Protein AF-J9EF06-F1 (afdb_monomer)

Structure (mmCIF, N/CA/C/O backbone):
data_AF-J9EF06-F1
#
_entry.id   AF-J9EF06-F1
#
loop_
_atom_site.group_PDB
_atom_site.id
_atom_site.type_symbol
_atom_site.label_atom_id
_atom_site.label_alt_id
_atom_site.label_comp_id
_atom_site.label_asym_id
_atom_site.label_entity_id
_atom_site.label_seq_id
_atom_site.pdbx_PDB_ins_code
_atom_site.Cartn_x
_atom_site.Cartn_y
_atom_site.Cartn_z
_atom_site.occupancy
_atom_site.B_iso_or_equiv
_atom_site.auth_seq_id
_atom_site.auth_comp_id
_atom_site.auth_asym_id
_atom_site.auth_atom_id
_atom_site.pdbx_PDB_model_num
ATOM 1 N N . MET A 1 1 ? -15.721 4.436 0.322 1.00 89.56 1 MET A N 1
ATOM 2 C CA . MET A 1 1 ? -15.096 3.178 0.780 1.00 89.56 1 MET A CA 1
ATOM 3 C C . MET A 1 1 ? -16.108 2.456 1.654 1.00 89.56 1 MET A C 1
ATOM 5 O O . MET A 1 1 ? -16.945 3.133 2.245 1.00 89.56 1 MET A O 1
ATOM 9 N N . PHE A 1 2 ? -16.072 1.128 1.709 1.00 93.50 2 PHE A N 1
ATOM 10 C CA . PHE A 1 2 ? -17.020 0.327 2.485 1.00 93.50 2 PHE A CA 1
ATOM 11 C C . PHE A 1 2 ? -16.270 -0.591 3.450 1.00 93.50 2 PHE A C 1
ATOM 13 O O . PHE A 1 2 ? -15.175 -1.042 3.122 1.00 93.50 2 PHE A O 1
ATOM 20 N N . CYS A 1 3 ? -16.856 -0.843 4.616 1.00 94.12 3 CYS A N 1
ATOM 21 C CA . CYS A 1 3 ? -16.377 -1.801 5.607 1.00 94.12 3 CYS A CA 1
ATOM 22 C C . CYS A 1 3 ? -17.443 -2.877 5.796 1.00 94.12 3 CYS A C 1
ATOM 24 O O . CYS A 1 3 ? -18.624 -2.537 5.879 1.00 94.12 3 CYS A O 1
ATOM 26 N N . PHE A 1 4 ? -17.036 -4.141 5.858 1.00 95.75 4 PHE A N 1
ATOM 27 C CA . PHE A 1 4 ? -17.927 -5.246 6.189 1.00 95.75 4 PHE A CA 1
ATOM 28 C C . PHE A 1 4 ? -17.702 -5.656 7.636 1.00 95.75 4 PHE A C 1
ATOM 30 O O . PHE A 1 4 ? -16.565 -5.931 8.021 1.00 95.75 4 PHE A O 1
ATOM 37 N N . ASP A 1 5 ? -18.780 -5.697 8.406 1.00 95.19 5 ASP A N 1
ATOM 38 C CA . ASP A 1 5 ? -18.793 -6.298 9.730 1.00 95.19 5 ASP A CA 1
ATOM 39 C C . ASP A 1 5 ? -19.186 -7.780 9.592 1.00 95.19 5 ASP A C 1
ATOM 41 O O . ASP A 1 5 ? -20.306 -8.057 9.154 1.00 95.19 5 ASP A O 1
ATOM 45 N N . PRO A 1 6 ? -18.291 -8.738 9.898 1.00 95.75 6 PRO A N 1
ATOM 46 C CA . PRO A 1 6 ? -18.597 -10.158 9.773 1.00 95.75 6 PRO A CA 1
ATOM 47 C C . PRO A 1 6 ? -19.465 -10.706 10.912 1.00 95.75 6 PRO A C 1
ATOM 49 O O . PRO A 1 6 ? -20.017 -11.788 10.744 1.00 95.75 6 PRO A O 1
ATOM 52 N N . GLU A 1 7 ? -19.566 -10.019 12.053 1.00 97.25 7 GLU A N 1
ATOM 53 C CA . GLU A 1 7 ? -20.424 -10.450 13.165 1.00 97.25 7 GLU A CA 1
ATOM 54 C C . GLU A 1 7 ? -21.882 -10.072 12.890 1.00 97.25 7 GLU A C 1
ATOM 56 O O . GLU A 1 7 ? -22.789 -10.875 13.100 1.00 97.25 7 GLU A O 1
ATOM 61 N N . GLU A 1 8 ? -22.091 -8.869 12.358 1.00 96.69 8 GLU A N 1
ATOM 62 C CA . GLU A 1 8 ? -23.419 -8.326 12.047 1.00 96.69 8 GLU A CA 1
ATOM 63 C C . GLU A 1 8 ? -23.855 -8.581 10.591 1.00 96.69 8 GLU A C 1
ATOM 65 O O . GLU A 1 8 ? -24.995 -8.310 10.220 1.00 96.69 8 GLU A O 1
ATOM 70 N N . GLU A 1 9 ? -22.950 -9.078 9.745 1.00 97.31 9 GLU A N 1
ATOM 71 C CA . GLU A 1 9 ? -23.149 -9.316 8.308 1.00 97.31 9 GLU A CA 1
ATOM 72 C C . GLU A 1 9 ? -23.625 -8.076 7.520 1.00 97.31 9 GLU A C 1
ATOM 74 O O . GLU A 1 9 ? -24.321 -8.177 6.503 1.00 97.31 9 GLU A O 1
ATOM 79 N N . ILE A 1 10 ? -23.220 -6.877 7.949 1.00 97.56 10 ILE A N 1
ATOM 80 C CA . ILE A 1 10 ? -23.619 -5.608 7.326 1.00 97.56 10 ILE A CA 1
ATOM 81 C C . ILE A 1 10 ? -22.444 -4.867 6.695 1.00 97.56 10 ILE A C 1
ATOM 83 O O . ILE A 1 10 ? -21.331 -4.806 7.216 1.00 97.56 10 ILE A O 1
ATOM 87 N N . TRP A 1 11 ? -22.727 -4.219 5.567 1.00 97.50 11 TRP A N 1
ATOM 88 C CA . TRP A 1 11 ? -21.824 -3.252 4.957 1.00 97.50 11 TRP A CA 1
ATOM 89 C C . TRP A 1 11 ? -22.136 -1.845 5.454 1.00 97.50 11 TRP A C 1
ATOM 91 O O . TRP A 1 11 ? -23.279 -1.391 5.406 1.00 97.50 11 TRP A O 1
ATOM 101 N N . SER A 1 12 ? -21.099 -1.120 5.856 1.00 95.88 12 SER A N 1
ATOM 102 C CA . SER A 1 12 ? -21.179 0.288 6.233 1.00 95.88 12 SER A CA 1
ATOM 103 C C . SER A 1 12 ? -20.321 1.151 5.312 1.00 95.88 12 SER A C 1
ATOM 105 O O . SER A 1 12 ? -19.316 0.709 4.747 1.00 95.88 12 SER A O 1
ATOM 107 N N . VAL A 1 13 ? -20.727 2.407 5.130 1.00 95.19 13 VAL A N 1
ATOM 108 C CA . VAL A 1 13 ? -19.916 3.403 4.422 1.00 95.19 13 VAL A CA 1
ATOM 109 C C . VAL A 1 13 ? -18.917 3.988 5.409 1.00 95.19 13 VAL A C 1
ATOM 111 O O . VAL A 1 13 ? -19.317 4.563 6.419 1.00 95.19 13 VAL A O 1
ATOM 114 N N . ILE A 1 14 ? -17.627 3.897 5.089 1.00 93.56 14 ILE A N 1
ATOM 115 C CA . ILE A 1 14 ? -16.568 4.535 5.878 1.00 93.56 14 ILE A CA 1
ATOM 116 C C . ILE A 1 14 ? -16.216 5.909 5.295 1.00 93.56 14 ILE A C 1
ATOM 118 O O . ILE A 1 14 ? -16.116 6.042 4.063 1.00 93.56 14 ILE A O 1
ATOM 122 N N . PRO A 1 15 ? -16.014 6.934 6.150 1.00 92.25 15 PRO A N 1
ATOM 123 C CA . PRO A 1 15 ? -15.655 8.274 5.708 1.00 92.25 15 PRO A CA 1
ATOM 124 C C . PRO A 1 15 ? -14.432 8.265 4.792 1.00 92.25 15 PRO A C 1
ATOM 126 O O . PRO A 1 15 ? -13.404 7.665 5.083 1.00 92.25 15 PRO A O 1
ATOM 129 N N . CYS A 1 16 ? -14.540 8.958 3.664 1.00 90.88 16 CYS A N 1
ATOM 130 C CA . CYS A 1 16 ? -13.417 9.199 2.766 1.00 90.88 16 CYS A CA 1
ATOM 131 C C . CYS A 1 16 ? -13.116 10.691 2.810 1.00 90.88 16 CYS A C 1
ATOM 133 O O . CYS A 1 16 ? -13.755 11.473 2.114 1.00 90.88 16 CYS A O 1
ATOM 135 N N . VAL A 1 17 ? -12.187 11.086 3.676 1.00 96.25 17 VAL A N 1
ATOM 136 C CA . VAL A 1 17 ? -11.768 12.483 3.860 1.00 96.25 17 VAL A CA 1
ATOM 137 C C . VAL A 1 17 ? -10.247 12.581 3.838 1.00 96.25 17 VAL A C 1
ATOM 139 O O . VAL A 1 17 ? -9.569 11.596 4.123 1.00 96.25 17 VAL A O 1
ATOM 142 N N . GLY A 1 18 ? -9.708 13.766 3.545 1.00 96.62 18 GLY A N 1
ATOM 143 C CA . GLY A 1 18 ? -8.262 13.998 3.459 1.00 96.62 18 GLY A CA 1
ATOM 144 C C . GLY A 1 18 ? -7.733 13.927 2.032 1.00 96.62 18 GLY A C 1
ATOM 145 O O . GLY A 1 18 ? -8.391 14.405 1.110 1.00 96.62 18 GLY A O 1
ATOM 146 N N . GLU A 1 19 ? -6.541 13.363 1.869 1.00 95.94 19 GLU A N 1
ATOM 147 C CA . GLU A 1 19 ? -5.848 13.222 0.582 1.00 95.94 19 GLU A CA 1
ATOM 148 C C . GLU A 1 19 ? -6.358 11.961 -0.120 1.00 95.94 19 GLU A C 1
ATOM 150 O O . GLU A 1 19 ? -5.731 10.906 -0.112 1.00 95.94 19 GLU A O 1
ATOM 155 N N . ILE A 1 20 ? -7.585 12.042 -0.635 1.00 93.19 20 ILE A N 1
ATOM 156 C CA . ILE A 1 20 ? -8.304 10.879 -1.157 1.00 93.19 20 ILE A CA 1
ATOM 157 C C . ILE A 1 20 ? -7.652 10.420 -2.473 1.00 93.19 20 ILE A C 1
ATOM 159 O O . ILE A 1 20 ? -7.563 11.219 -3.410 1.00 93.19 20 ILE A O 1
ATOM 163 N N . PRO A 1 21 ? -7.252 9.141 -2.599 1.00 90.94 21 PRO A N 1
ATOM 164 C CA . PRO A 1 21 ? -6.742 8.620 -3.858 1.00 90.94 21 PRO A CA 1
ATOM 165 C C . PRO A 1 21 ? -7.816 8.664 -4.951 1.00 90.94 21 PRO A C 1
ATOM 167 O O . PRO A 1 21 ? -8.972 8.315 -4.713 1.00 90.94 21 PRO A O 1
ATOM 170 N N . TYR A 1 22 ? -7.416 8.981 -6.185 1.00 88.62 22 TYR A N 1
ATOM 171 C CA . TYR A 1 22 ? -8.273 8.747 -7.351 1.00 88.62 22 TYR A CA 1
ATOM 172 C C . TYR A 1 22 ? -8.702 7.276 -7.445 1.00 88.62 22 TYR A C 1
ATOM 174 O O . TYR A 1 22 ? -7.941 6.371 -7.063 1.00 88.62 22 TYR A O 1
ATOM 182 N N . GLY A 1 23 ? -9.902 7.062 -8.001 1.00 87.44 23 GLY A N 1
ATOM 183 C CA . GLY A 1 23 ? -10.449 5.741 -8.301 1.00 87.44 23 GLY A CA 1
ATOM 184 C C . GLY A 1 23 ? -9.445 4.902 -9.087 1.00 87.44 23 GLY A C 1
ATOM 185 O O . GLY A 1 23 ? -8.826 5.387 -10.034 1.00 87.44 23 GLY A O 1
ATOM 186 N N . ARG A 1 24 ? -9.221 3.664 -8.635 1.00 90.12 24 ARG A N 1
ATOM 187 C CA . ARG A 1 24 ? -8.210 2.765 -9.198 1.00 90.12 24 ARG A CA 1
ATOM 188 C C . ARG A 1 24 ? -8.601 1.301 -9.059 1.00 90.12 24 ARG A C 1
ATOM 190 O O . ARG A 1 24 ? -9.196 0.897 -8.063 1.00 90.12 24 ARG A O 1
ATOM 197 N N . THR A 1 25 ? -8.186 0.481 -10.016 1.00 90.88 25 THR A N 1
ATOM 198 C CA . THR A 1 25 ? -8.368 -0.981 -9.997 1.00 90.88 25 THR A CA 1
ATOM 199 C C . THR A 1 25 ? -7.019 -1.697 -10.000 1.00 90.88 25 THR A C 1
ATOM 201 O O . THR A 1 25 ? -6.003 -1.086 -10.327 1.00 90.88 25 THR A O 1
ATOM 204 N N . ARG A 1 26 ? -6.992 -2.989 -9.635 1.00 92.50 26 ARG A N 1
ATOM 205 C CA . ARG A 1 26 ? -5.792 -3.857 -9.728 1.00 92.50 26 ARG A CA 1
ATOM 206 C C . ARG A 1 26 ? -4.577 -3.351 -8.930 1.00 92.50 26 ARG A C 1
ATOM 208 O O . ARG A 1 26 ? -3.433 -3.636 -9.290 1.00 92.50 26 ARG A O 1
ATOM 215 N N . HIS A 1 27 ? -4.846 -2.561 -7.895 1.00 93.81 27 HIS A N 1
ATOM 216 C CA . HIS A 1 27 ? -3.879 -2.135 -6.891 1.00 93.81 27 HIS A CA 1
ATOM 217 C C . HIS A 1 27 ? -3.698 -3.243 -5.849 1.00 93.81 27 HIS A C 1
ATOM 219 O O . HIS A 1 27 ? -4.495 -4.182 -5.798 1.00 93.81 27 HIS A O 1
ATOM 225 N N . THR A 1 28 ? -2.690 -3.102 -4.994 1.00 95.44 28 THR A N 1
ATOM 226 C CA . THR A 1 28 ? -2.615 -3.876 -3.751 1.00 95.44 28 THR A CA 1
ATOM 227 C C . THR A 1 28 ? -2.904 -2.981 -2.560 1.00 95.44 28 THR A C 1
ATOM 229 O O . THR A 1 28 ? -2.683 -1.767 -2.607 1.00 95.44 28 THR A O 1
ATOM 232 N N . ALA A 1 29 ? -3.428 -3.596 -1.504 1.00 96.19 29 ALA A N 1
ATOM 233 C CA . ALA A 1 29 ? -3.621 -2.975 -0.210 1.00 96.19 29 ALA A CA 1
ATOM 234 C C . ALA A 1 29 ? -3.008 -3.884 0.859 1.00 96.19 29 ALA A C 1
ATOM 236 O O . ALA A 1 29 ? -3.239 -5.093 0.846 1.00 96.19 29 ALA A O 1
ATOM 237 N N . VAL A 1 30 ? -2.226 -3.310 1.766 1.00 97.31 30 VAL A N 1
ATOM 238 C CA . VAL A 1 30 ? -1.658 -4.010 2.924 1.00 97.31 30 VAL A CA 1
ATOM 239 C C . VAL A 1 30 ? -1.981 -3.244 4.198 1.00 97.31 30 VAL A C 1
ATOM 241 O O . VAL A 1 30 ? -2.223 -2.040 4.152 1.00 97.31 30 VAL A O 1
ATOM 244 N N . VAL A 1 31 ? -1.980 -3.925 5.340 1.00 97.31 31 VAL A N 1
ATOM 245 C CA . VAL A 1 31 ? -2.160 -3.282 6.646 1.00 97.31 31 VAL A CA 1
ATOM 246 C C . VAL A 1 31 ? -0.827 -3.260 7.381 1.00 97.31 31 VAL A C 1
ATOM 248 O O . VAL A 1 31 ? -0.144 -4.280 7.466 1.00 97.31 31 VAL A O 1
ATOM 251 N N . PHE A 1 32 ? -0.467 -2.095 7.913 1.00 96.38 32 PHE A N 1
ATOM 252 C CA . PHE A 1 32 ? 0.666 -1.918 8.814 1.00 96.38 32 PHE A CA 1
ATOM 253 C C . PHE A 1 32 ? 0.281 -0.928 9.909 1.00 96.38 32 PHE A C 1
ATOM 255 O O . PHE A 1 32 ? -0.169 0.184 9.622 1.00 96.38 32 PHE A O 1
ATOM 262 N N . ASN A 1 33 ? 0.447 -1.337 11.169 1.00 95.06 33 ASN A N 1
ATOM 263 C CA . ASN A 1 33 ? -0.085 -0.623 12.329 1.00 95.06 33 ASN A CA 1
ATOM 264 C C . ASN A 1 33 ? -1.583 -0.307 12.141 1.00 95.06 33 ASN A C 1
ATOM 266 O O . ASN A 1 33 ? -2.365 -1.177 11.770 1.00 95.06 33 ASN A O 1
ATOM 270 N N . ASP A 1 34 ? -1.978 0.942 12.375 1.00 95.88 34 ASP A N 1
ATOM 271 C CA . ASP A 1 34 ? -3.352 1.431 12.247 1.00 95.88 34 ASP A CA 1
ATOM 272 C C . ASP A 1 34 ? -3.638 2.044 10.860 1.00 95.88 34 ASP A C 1
ATOM 274 O O . ASP A 1 34 ? -4.393 3.011 10.720 1.00 95.88 34 ASP A O 1
ATOM 278 N N . MET A 1 35 ? -2.967 1.550 9.816 1.00 96.56 35 MET A N 1
ATOM 279 C CA . MET A 1 35 ? -3.095 2.092 8.466 1.00 96.56 35 MET A CA 1
ATOM 280 C C . MET A 1 35 ? -3.267 1.005 7.408 1.00 96.56 35 MET A C 1
ATOM 282 O O . MET A 1 35 ? -2.530 0.020 7.379 1.00 96.56 35 MET A O 1
ATOM 286 N N . MET A 1 36 ? -4.205 1.230 6.487 1.00 97.00 36 MET A N 1
ATOM 287 C CA . MET A 1 36 ? -4.270 0.525 5.209 1.00 97.00 36 MET A CA 1
ATOM 288 C C . MET A 1 36 ? -3.472 1.300 4.168 1.00 97.00 36 MET A C 1
ATOM 290 O O . MET A 1 36 ? -3.803 2.440 3.858 1.00 97.00 36 MET A O 1
ATOM 294 N N . ILE A 1 37 ? -2.456 0.670 3.599 1.00 96.62 37 ILE A N 1
ATOM 295 C CA . ILE A 1 37 ? -1.537 1.254 2.626 1.00 96.62 37 ILE A CA 1
ATOM 296 C C . ILE A 1 37 ? -1.887 0.713 1.244 1.00 96.62 37 ILE A C 1
ATOM 298 O O . ILE A 1 37 ? -1.948 -0.499 1.052 1.00 96.62 37 ILE A O 1
ATOM 302 N N . VAL A 1 38 ? -2.107 1.607 0.283 1.00 95.81 38 VAL A N 1
ATOM 303 C CA . VAL A 1 38 ? -2.522 1.304 -1.089 1.00 95.81 38 VAL A CA 1
ATOM 304 C C . VAL A 1 38 ? -1.447 1.752 -2.071 1.00 95.81 38 VAL A C 1
ATOM 306 O O . VAL A 1 38 ? -1.088 2.932 -2.107 1.00 95.81 38 VAL A O 1
ATOM 309 N N . TYR A 1 39 ? -0.988 0.829 -2.919 1.00 93.94 39 TYR A N 1
ATOM 310 C CA . TYR A 1 39 ? 0.025 1.095 -3.942 1.00 93.94 39 TYR A CA 1
ATOM 311 C C . TYR A 1 39 ? -0.387 0.586 -5.329 1.00 93.94 39 TYR A C 1
ATOM 313 O O . TYR A 1 39 ? -1.016 -0.465 -5.486 1.00 93.94 39 TYR A O 1
ATOM 321 N N . GLY A 1 40 ? -0.004 1.357 -6.350 1.00 92.00 40 GLY A N 1
ATOM 322 C CA . GLY A 1 40 ? -0.166 1.016 -7.754 1.00 92.00 40 GLY A CA 1
ATOM 323 C C . GLY A 1 40 ? -1.623 0.945 -8.207 1.00 92.00 40 GLY A C 1
ATOM 324 O O . GLY A 1 40 ? -2.497 1.685 -7.746 1.00 92.00 40 GLY A O 1
ATOM 325 N N . GLY A 1 41 ? -1.862 0.034 -9.144 1.00 91.12 41 GLY A N 1
ATOM 326 C CA . GLY A 1 41 ? -3.116 -0.123 -9.861 1.00 91.12 41 GLY A CA 1
ATOM 327 C C . GLY A 1 41 ? -3.197 0.754 -11.104 1.00 91.12 41 GLY A C 1
ATOM 328 O O . GLY A 1 41 ? -2.203 1.289 -11.591 1.00 91.12 41 GLY A O 1
ATOM 329 N N . ARG A 1 42 ? -4.409 0.880 -11.633 1.00 87.31 42 ARG A N 1
ATOM 330 C CA . ARG A 1 42 ? -4.718 1.677 -12.817 1.00 87.31 42 ARG A CA 1
ATOM 331 C C . ARG A 1 42 ? -5.874 2.606 -12.506 1.00 87.31 42 ARG A C 1
ATOM 333 O O . ARG A 1 42 ? -6.925 2.130 -12.073 1.00 87.31 42 ARG A O 1
ATOM 340 N N . GLY A 1 43 ? -5.645 3.904 -12.686 1.00 83.12 43 GLY A N 1
ATOM 341 C CA . GLY A 1 43 ? -6.679 4.918 -12.509 1.00 83.12 43 GLY A CA 1
ATOM 342 C C . GLY A 1 43 ? -7.664 4.959 -13.677 1.00 83.12 43 GLY A C 1
ATOM 343 O O . GLY A 1 43 ? -7.457 4.303 -14.700 1.00 83.12 43 GLY A O 1
ATOM 344 N N . ASP A 1 44 ? -8.708 5.776 -13.541 1.00 76.75 44 ASP A N 1
ATOM 345 C CA . ASP A 1 44 ? -9.744 5.954 -14.574 1.00 76.75 44 ASP A CA 1
ATOM 346 C C . ASP A 1 44 ? -9.169 6.430 -15.918 1.00 76.75 44 ASP A C 1
ATOM 348 O O . ASP A 1 44 ? -9.640 6.045 -16.989 1.00 76.75 44 ASP A O 1
ATOM 352 N N . ASN A 1 45 ? -8.090 7.219 -15.879 1.00 72.31 45 ASN A N 1
ATOM 353 C CA . ASN A 1 45 ? -7.300 7.493 -17.069 1.00 72.31 45 ASN A CA 1
ATOM 354 C C . ASN A 1 45 ? -6.377 6.301 -17.349 1.00 72.31 45 ASN A C 1
ATOM 356 O O . ASN A 1 45 ? -5.298 6.178 -16.767 1.00 72.31 45 ASN A O 1
ATOM 360 N N . LEU A 1 46 ? -6.816 5.435 -18.265 1.00 62.12 46 LEU A N 1
ATOM 361 C CA . LEU A 1 46 ? -6.190 4.162 -18.624 1.00 62.12 46 LEU A CA 1
ATOM 362 C C . LEU A 1 46 ? -4.689 4.255 -18.970 1.00 62.12 46 LEU A C 1
ATOM 364 O O . LEU A 1 46 ? -4.024 3.223 -18.985 1.00 62.12 46 LEU A O 1
ATOM 368 N N . ALA A 1 47 ? -4.129 5.427 -19.256 1.00 63.59 47 ALA A N 1
ATOM 369 C CA . ALA A 1 47 ? -2.701 5.573 -19.536 1.00 63.59 47 ALA A CA 1
ATOM 370 C C . ALA A 1 47 ? -1.815 5.707 -18.279 1.00 63.59 47 ALA A C 1
ATOM 372 O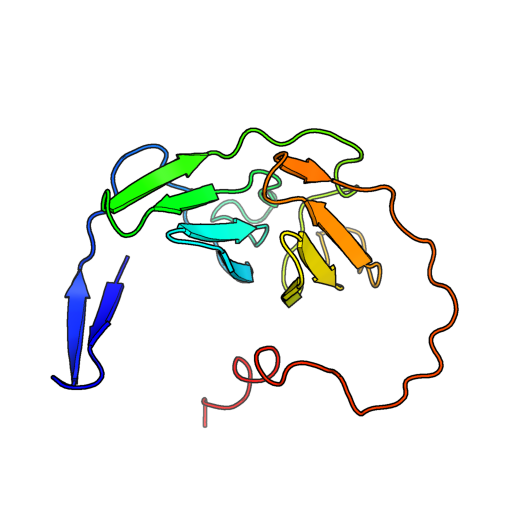 O . ALA A 1 47 ? -0.610 5.489 -18.385 1.00 63.59 47 ALA A O 1
ATOM 373 N N . ASN A 1 48 ? -2.386 6.020 -17.109 1.00 70.31 48 ASN A N 1
ATOM 374 C CA . ASN A 1 48 ? -1.620 6.414 -15.926 1.00 70.31 48 ASN A CA 1
ATOM 375 C C . ASN A 1 48 ? -1.632 5.336 -14.834 1.00 70.31 48 ASN A C 1
ATOM 377 O O . ASN A 1 48 ? -2.687 4.942 -14.326 1.00 70.31 48 ASN A O 1
ATOM 381 N N . PHE A 1 49 ? -0.435 4.907 -14.433 1.00 70.94 49 PHE A N 1
ATOM 382 C CA . PHE A 1 49 ? -0.226 4.072 -13.253 1.00 70.94 49 PHE A CA 1
ATOM 383 C C . PHE A 1 49 ? 0.124 4.977 -12.069 1.00 70.94 49 PHE A C 1
ATOM 385 O O . PHE A 1 49 ? 1.098 5.723 -12.167 1.00 70.94 49 PHE A O 1
ATOM 392 N N . PRO A 1 50 ? -0.637 4.956 -10.961 1.00 76.06 50 PRO A N 1
ATOM 393 C CA . PRO A 1 50 ? -0.312 5.765 -9.798 1.00 76.06 50 PRO A CA 1
ATOM 394 C C . PRO A 1 50 ? 0.963 5.232 -9.137 1.00 76.06 50 PRO A C 1
ATOM 396 O O . PRO A 1 50 ? 0.999 4.091 -8.681 1.00 76.06 50 PRO A O 1
ATOM 399 N N . GLU A 1 51 ? 1.998 6.063 -9.070 1.00 81.56 51 GLU A N 1
ATOM 400 C CA . GLU A 1 51 ? 3.243 5.769 -8.340 1.00 81.56 51 GLU A CA 1
ATOM 401 C C . GLU A 1 51 ? 3.149 6.171 -6.865 1.00 81.56 51 GLU A C 1
ATOM 403 O O . GLU A 1 51 ? 3.813 5.598 -6.005 1.00 81.56 51 GLU A O 1
ATOM 408 N N . THR A 1 52 ? 2.259 7.117 -6.576 1.00 88.12 52 THR A N 1
ATOM 409 C CA . THR A 1 52 ? 1.916 7.611 -5.242 1.00 88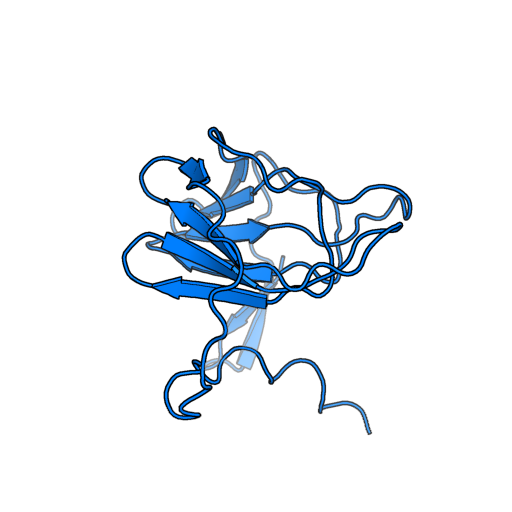.12 52 THR A CA 1
ATOM 410 C C . THR A 1 52 ? 1.302 6.517 -4.374 1.00 88.12 52 THR A C 1
ATOM 412 O O . THR A 1 52 ? 0.381 5.807 -4.809 1.00 88.12 52 THR A O 1
ATOM 415 N N . ILE A 1 53 ? 1.756 6.456 -3.126 1.00 93.31 53 ILE A N 1
ATOM 416 C CA . ILE A 1 53 ? 1.250 5.554 -2.094 1.00 93.31 53 ILE A CA 1
ATOM 417 C C . ILE A 1 53 ? 0.311 6.335 -1.187 1.00 93.31 53 ILE A C 1
ATOM 419 O O . ILE A 1 53 ? 0.638 7.429 -0.734 1.00 93.31 53 ILE A O 1
ATOM 423 N N . PHE A 1 54 ? -0.854 5.759 -0.913 1.00 95.25 54 PHE A N 1
ATOM 424 C CA . PHE A 1 54 ? -1.844 6.355 -0.024 1.00 95.25 54 PHE A CA 1
ATOM 425 C C . PHE A 1 54 ? -2.037 5.486 1.208 1.00 95.25 54 PHE A C 1
ATOM 427 O O . PHE A 1 54 ? -2.070 4.263 1.098 1.00 95.25 54 PHE A O 1
ATOM 434 N N . ALA A 1 55 ? -2.217 6.114 2.364 1.00 97.12 55 ALA A N 1
ATOM 435 C CA . ALA A 1 55 ? -2.508 5.445 3.619 1.00 97.12 55 ALA A CA 1
ATOM 436 C C . ALA A 1 55 ? -3.850 5.925 4.180 1.00 97.12 55 ALA A C 1
ATOM 438 O O . ALA A 1 55 ? -4.062 7.121 4.376 1.00 97.12 55 ALA A O 1
ATOM 439 N N . TYR A 1 56 ? -4.759 4.999 4.467 1.00 97.62 56 TYR A N 1
ATOM 440 C CA . TYR A 1 56 ? -5.959 5.276 5.246 1.00 97.62 56 TYR A CA 1
ATOM 441 C C . TYR A 1 56 ? -5.700 4.925 6.703 1.00 97.62 56 TYR A C 1
ATOM 443 O O . TYR A 1 56 ? -5.480 3.759 7.019 1.00 97.62 56 TYR A O 1
ATOM 451 N N . ASN A 1 57 ? -5.737 5.915 7.590 1.00 96.88 57 ASN A N 1
ATOM 452 C CA . ASN A 1 57 ? -5.645 5.675 9.024 1.00 96.88 57 ASN A CA 1
ATOM 453 C C . ASN A 1 57 ? -7.027 5.311 9.581 1.00 96.88 57 ASN A C 1
ATOM 455 O O . ASN A 1 57 ? -7.963 6.107 9.448 1.00 96.88 57 ASN A O 1
ATOM 459 N N . PHE A 1 58 ? -7.153 4.141 10.210 1.00 94.81 58 PHE A N 1
ATOM 460 C CA . PHE A 1 58 ? -8.447 3.649 10.686 1.00 94.81 58 PHE A CA 1
ATOM 461 C C . PHE A 1 58 ? -8.968 4.468 11.871 1.00 94.81 58 PHE A C 1
ATOM 463 O O . PHE A 1 58 ? -10.111 4.929 11.823 1.00 94.81 58 PHE A O 1
ATOM 470 N N . THR A 1 59 ? -8.125 4.759 12.870 1.00 95.38 59 THR A N 1
ATOM 471 C CA . THR A 1 59 ? -8.519 5.530 14.066 1.00 95.38 59 THR A CA 1
ATOM 472 C C . THR A 1 59 ? -9.024 6.928 13.715 1.00 95.38 59 THR A C 1
ATOM 474 O O . THR A 1 59 ? -10.029 7.397 14.245 1.00 95.38 59 THR A O 1
ATOM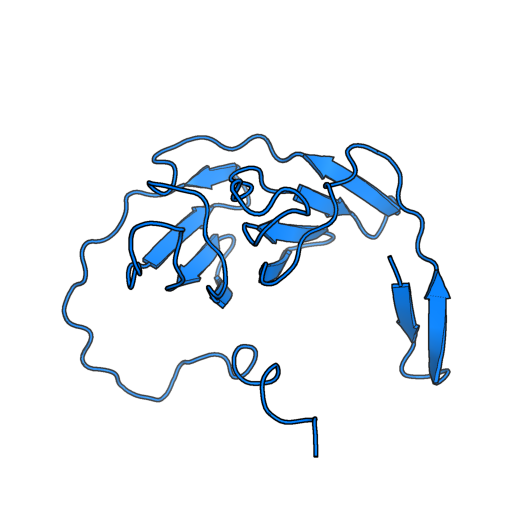 477 N N . LYS A 1 60 ? -8.335 7.618 12.804 1.00 95.88 60 LYS A N 1
ATOM 478 C CA . LYS A 1 60 ? -8.677 8.977 12.360 1.00 95.88 60 LYS A CA 1
ATOM 479 C C . LYS A 1 60 ? -9.702 8.987 11.232 1.00 95.88 60 LYS A C 1
ATOM 481 O O . LYS A 1 60 ? -10.179 10.064 10.881 1.00 95.88 60 LYS A O 1
ATOM 486 N N . SER A 1 61 ? -9.997 7.826 10.645 1.00 95.75 61 SER A N 1
ATOM 487 C CA . SER A 1 61 ? -10.862 7.671 9.476 1.00 95.75 61 SER A CA 1
ATOM 488 C C . SER A 1 61 ? -10.527 8.667 8.358 1.00 95.75 61 SER A C 1
ATOM 490 O O . SER A 1 61 ? -11.382 9.415 7.876 1.00 95.75 61 SER A O 1
ATOM 492 N N . ARG A 1 62 ? -9.240 8.739 7.993 1.00 97.25 62 ARG A N 1
ATOM 493 C CA . ARG A 1 62 ? -8.707 9.765 7.085 1.00 97.25 62 ARG A CA 1
ATOM 494 C C . ARG A 1 62 ? -7.614 9.216 6.175 1.00 97.25 62 ARG A C 1
ATOM 496 O O . ARG A 1 62 ? -6.756 8.457 6.618 1.00 97.25 62 ARG A O 1
ATOM 503 N N . TRP A 1 63 ? -7.638 9.666 4.924 1.00 97.81 63 TRP A N 1
ATOM 504 C CA . TRP A 1 63 ? -6.603 9.416 3.930 1.00 97.81 63 TRP A CA 1
ATOM 505 C C . TRP A 1 63 ? -5.451 10.409 4.024 1.00 97.81 63 TRP A C 1
ATOM 507 O O . TRP A 1 63 ? -5.666 11.611 4.225 1.00 97.81 63 TRP A O 1
ATOM 517 N N . TYR A 1 64 ? -4.260 9.871 3.801 1.00 96.50 64 TYR A N 1
ATOM 518 C CA . TYR A 1 64 ? -3.003 10.582 3.680 1.00 96.50 64 TYR A CA 1
ATOM 519 C C . TYR A 1 64 ? -2.268 10.123 2.421 1.00 96.50 64 TYR A C 1
ATOM 521 O O . TYR A 1 64 ? -2.259 8.928 2.110 1.00 96.50 64 TYR A O 1
ATOM 529 N N . GLU A 1 65 ? -1.623 11.045 1.723 1.00 95.19 65 GLU A N 1
ATOM 530 C CA . GLU A 1 65 ? -0.591 10.719 0.745 1.00 95.19 65 GLU A CA 1
ATOM 531 C C . GLU A 1 65 ? 0.730 10.509 1.494 1.00 95.19 65 GLU A C 1
ATOM 533 O O . GLU A 1 65 ? 1.150 11.339 2.301 1.00 95.19 65 GLU A O 1
ATOM 538 N N . MET A 1 66 ? 1.375 9.363 1.285 1.00 93.44 66 MET A N 1
ATOM 539 C CA . MET A 1 66 ? 2.654 9.090 1.930 1.00 93.44 66 MET A CA 1
ATOM 540 C C . MET A 1 66 ? 3.771 9.841 1.206 1.00 93.44 66 MET A C 1
ATOM 542 O O . MET A 1 66 ? 3.878 9.783 -0.018 1.00 93.44 66 MET A O 1
ATOM 546 N N . ILE A 1 67 ? 4.648 10.489 1.973 1.00 90.50 67 ILE A N 1
ATOM 547 C CA . ILE A 1 67 ? 5.899 11.035 1.444 1.00 90.50 67 ILE A CA 1
ATOM 548 C C . ILE A 1 67 ? 6.858 9.863 1.263 1.00 90.50 67 ILE A C 1
ATOM 550 O O . ILE A 1 67 ? 7.251 9.228 2.242 1.00 90.50 67 ILE A O 1
ATOM 554 N N . ILE A 1 68 ? 7.195 9.567 0.010 1.00 89.00 68 ILE A N 1
ATOM 555 C CA . ILE A 1 68 ? 8.035 8.430 -0.355 1.00 89.00 68 ILE A CA 1
ATOM 556 C C . ILE A 1 68 ? 9.348 8.916 -0.965 1.00 89.00 68 ILE A C 1
ATOM 558 O O . ILE A 1 68 ? 9.356 9.778 -1.843 1.00 89.00 68 ILE A O 1
ATOM 562 N N . GLU A 1 69 ? 10.458 8.325 -0.532 1.00 88.25 69 GLU A N 1
ATOM 563 C CA . GLU A 1 69 ? 11.806 8.613 -1.031 1.00 88.25 69 GLU A CA 1
ATOM 564 C C . GLU A 1 69 ? 12.551 7.322 -1.429 1.00 88.25 69 GLU A C 1
ATOM 566 O O . GLU A 1 69 ? 12.056 6.207 -1.259 1.00 88.25 69 GLU A O 1
ATOM 571 N N . GLY A 1 70 ? 13.786 7.459 -1.922 1.00 85.00 70 GLY A N 1
ATOM 572 C CA . GLY A 1 70 ? 14.675 6.331 -2.227 1.00 85.00 70 GLY A CA 1
ATOM 573 C C . GLY A 1 70 ? 14.684 5.924 -3.701 1.00 85.00 70 GLY A C 1
ATOM 574 O O . GLY A 1 70 ? 14.389 6.734 -4.580 1.00 85.00 70 GLY A O 1
ATOM 575 N N . GLU A 1 71 ? 15.083 4.678 -3.970 1.00 80.25 71 GLU A N 1
ATOM 576 C CA . GLU A 1 71 ? 15.116 4.124 -5.329 1.00 80.25 71 GLU A CA 1
ATOM 577 C C . GLU A 1 71 ? 13.692 3.741 -5.746 1.00 80.25 71 GLU A C 1
ATOM 579 O O . GLU A 1 71 ? 13.242 2.617 -5.533 1.00 80.25 71 GLU A O 1
ATOM 584 N N . LEU A 1 72 ? 12.953 4.718 -6.280 1.00 78.62 72 LEU A N 1
ATOM 585 C CA . LEU A 1 72 ? 11.582 4.514 -6.735 1.00 78.62 72 LEU A CA 1
ATOM 586 C C . LEU A 1 72 ? 11.518 3.331 -7.717 1.00 78.62 72 LEU A C 1
ATOM 588 O O . LEU A 1 72 ? 12.361 3.241 -8.619 1.00 78.62 72 LEU A O 1
ATOM 592 N N . PRO A 1 73 ? 10.511 2.447 -7.595 1.00 76.44 73 PRO A N 1
ATOM 593 C CA . PRO A 1 73 ? 10.251 1.436 -8.602 1.00 76.44 73 PRO A CA 1
ATOM 594 C C . PRO A 1 73 ? 10.163 2.113 -9.963 1.00 76.44 73 PRO A C 1
ATOM 596 O O . PRO A 1 73 ? 9.532 3.160 -10.094 1.00 76.44 73 PRO A O 1
ATOM 599 N N . ALA A 1 74 ? 10.799 1.513 -10.970 1.00 63.91 74 ALA A N 1
ATOM 600 C CA . ALA A 1 74 ? 11.051 2.176 -12.246 1.00 63.91 74 ALA A CA 1
ATOM 601 C C . ALA A 1 74 ? 9.794 2.759 -12.917 1.00 63.91 74 ALA A C 1
ATOM 603 O O . ALA A 1 74 ? 9.937 3.656 -13.738 1.00 63.91 74 ALA A O 1
ATOM 604 N N . ASN A 1 75 ? 8.601 2.228 -12.610 1.00 72.81 75 ASN A N 1
ATOM 605 C CA . ASN A 1 75 ? 7.306 2.761 -13.026 1.00 72.81 75 ASN A CA 1
ATOM 606 C C . ASN A 1 75 ? 6.190 2.298 -12.071 1.00 72.81 75 ASN A C 1
ATOM 608 O O . ASN A 1 75 ? 6.295 1.238 -11.439 1.00 72.81 75 ASN A O 1
ATOM 612 N N . GLY A 1 76 ? 5.059 3.006 -12.076 1.00 79.44 76 GLY A N 1
ATOM 613 C CA . GLY A 1 76 ? 3.802 2.498 -11.514 1.00 79.44 76 GLY A CA 1
ATOM 614 C C . GLY A 1 76 ? 3.361 1.170 -12.161 1.00 79.44 76 GLY A C 1
ATOM 615 O O . GLY A 1 76 ? 3.666 0.897 -13.325 1.00 79.44 76 GLY A O 1
ATOM 616 N N . ARG A 1 77 ? 2.637 0.328 -11.407 1.00 88.81 77 ARG A N 1
ATOM 617 C CA . ARG A 1 77 ? 2.291 -1.056 -11.800 1.00 88.81 77 ARG A CA 1
ATOM 618 C C . ARG A 1 77 ? 0.879 -1.483 -11.400 1.00 88.81 77 ARG A C 1
ATOM 620 O O . ARG A 1 77 ? 0.393 -1.113 -10.336 1.00 88.81 77 ARG A O 1
ATOM 627 N N . GLU A 1 78 ? 0.258 -2.354 -12.192 1.00 91.31 78 GLU A N 1
ATOM 628 C CA . GLU A 1 78 ? -0.993 -3.069 -11.879 1.00 91.31 78 GLU A CA 1
ATOM 629 C C . GLU A 1 78 ? -0.768 -4.593 -11.807 1.00 91.31 78 GLU A C 1
ATOM 631 O O . GLU A 1 78 ? 0.244 -5.095 -12.299 1.00 91.31 78 GLU A O 1
ATOM 636 N N . PHE A 1 79 ? -1.710 -5.333 -11.205 1.00 91.44 79 PHE A N 1
ATOM 637 C CA . PHE A 1 79 ? -1.673 -6.806 -11.059 1.00 91.44 79 PHE A CA 1
ATOM 638 C C . PHE A 1 79 ? -0.462 -7.366 -10.296 1.00 91.44 79 PHE A C 1
ATOM 640 O O . PHE A 1 79 ? -0.126 -8.542 -10.428 1.00 91.44 79 PHE A O 1
ATOM 647 N N . HIS A 1 80 ? 0.214 -6.530 -9.520 1.00 92.25 80 HIS A N 1
ATOM 648 C CA . HIS A 1 80 ? 1.248 -6.986 -8.605 1.00 92.25 80 HIS A CA 1
ATOM 649 C C . HIS A 1 80 ? 0.609 -7.583 -7.349 1.00 92.25 80 HIS A C 1
ATOM 651 O O . HIS A 1 80 ? -0.586 -7.411 -7.104 1.00 92.25 80 HIS A O 1
ATOM 657 N N . THR A 1 81 ? 1.423 -8.253 -6.543 1.00 92.44 81 THR A N 1
ATOM 658 C CA . THR A 1 81 ? 1.047 -8.663 -5.193 1.00 92.44 81 THR A CA 1
ATOM 659 C C . THR A 1 81 ? 1.921 -7.965 -4.162 1.00 92.44 81 THR A C 1
ATOM 661 O O . THR A 1 81 ? 3.040 -7.553 -4.478 1.00 92.44 81 THR A O 1
ATOM 664 N N . ALA A 1 82 ? 1.415 -7.820 -2.940 1.00 95.00 82 ALA A N 1
ATOM 665 C CA . ALA A 1 82 ? 2.182 -7.252 -1.850 1.00 95.00 82 ALA A CA 1
ATOM 666 C C . ALA A 1 82 ? 1.865 -7.900 -0.501 1.00 95.00 82 ALA A C 1
ATOM 668 O O . ALA A 1 82 ? 0.739 -8.329 -0.252 1.00 95.00 82 ALA A O 1
ATOM 669 N N . CYS A 1 83 ? 2.864 -7.939 0.377 1.00 95.88 83 CYS A N 1
ATOM 670 C CA . CYS A 1 83 ? 2.717 -8.346 1.771 1.00 95.88 83 CYS A CA 1
ATOM 671 C C . CYS A 1 83 ? 3.614 -7.498 2.679 1.00 95.88 83 CYS A C 1
ATOM 673 O O . CYS A 1 83 ? 4.531 -6.827 2.206 1.00 95.88 83 CYS A O 1
ATOM 675 N N . VAL A 1 84 ? 3.345 -7.527 3.985 1.00 95.88 84 VAL A N 1
ATOM 676 C CA . VAL A 1 84 ? 4.172 -6.855 4.993 1.00 95.88 84 VAL A CA 1
ATOM 677 C C . VAL A 1 84 ? 4.908 -7.903 5.816 1.00 95.88 84 VAL A C 1
ATOM 679 O O . VAL A 1 84 ? 4.290 -8.834 6.328 1.00 95.88 84 VAL A O 1
ATOM 682 N N . ILE A 1 85 ? 6.226 -7.750 5.935 1.00 93.88 85 ILE A N 1
ATOM 683 C CA . ILE A 1 85 ? 7.094 -8.556 6.800 1.00 93.88 85 ILE A CA 1
ATOM 684 C C . ILE A 1 85 ? 8.060 -7.579 7.466 1.00 93.88 85 ILE A C 1
ATOM 686 O O . ILE A 1 85 ? 8.762 -6.876 6.749 1.00 93.88 85 ILE A O 1
ATOM 690 N N . ASN A 1 86 ? 8.104 -7.538 8.802 1.00 91.12 86 ASN A N 1
ATOM 691 C CA . ASN A 1 86 ? 9.010 -6.686 9.592 1.00 91.12 86 ASN A CA 1
ATOM 692 C C . ASN A 1 86 ? 9.125 -5.255 9.043 1.00 91.12 86 ASN A C 1
ATOM 694 O O . ASN A 1 86 ? 10.068 -4.937 8.316 1.00 91.12 86 ASN A O 1
ATOM 698 N N . GLU A 1 87 ? 8.119 -4.426 9.338 1.00 95.38 87 GLU A N 1
ATOM 699 C CA . GLU A 1 87 ? 8.059 -2.998 8.981 1.00 95.38 87 GLU A CA 1
ATOM 700 C C . GLU A 1 87 ? 8.230 -2.672 7.485 1.00 95.38 87 GLU A C 1
ATOM 702 O O . GLU A 1 87 ? 8.301 -1.506 7.098 1.00 95.38 87 GLU A O 1
ATOM 707 N N . LYS A 1 88 ? 8.284 -3.682 6.613 1.00 95.25 88 LYS A N 1
ATOM 708 C CA . LYS A 1 88 ? 8.555 -3.529 5.187 1.00 95.25 88 LYS A CA 1
ATOM 709 C C . LYS A 1 88 ? 7.438 -4.127 4.361 1.00 95.25 88 LYS A C 1
ATOM 711 O O . LYS A 1 88 ? 7.009 -5.256 4.590 1.00 95.25 88 LYS A O 1
ATOM 716 N N . MET A 1 89 ? 7.008 -3.375 3.359 1.00 94.88 89 MET A N 1
ATOM 717 C CA . MET A 1 89 ? 6.121 -3.848 2.310 1.00 94.88 89 MET A CA 1
ATOM 718 C C . MET A 1 89 ? 6.960 -4.423 1.172 1.00 94.88 89 MET A C 1
ATOM 720 O O . MET A 1 89 ? 7.787 -3.735 0.578 1.00 94.88 89 MET A O 1
ATOM 724 N N . TYR A 1 90 ? 6.721 -5.688 0.859 1.00 92.75 90 TYR A N 1
ATOM 725 C CA . TYR A 1 90 ? 7.317 -6.401 -0.258 1.00 92.75 90 TYR A CA 1
ATOM 726 C C . TYR A 1 90 ? 6.325 -6.397 -1.408 1.00 92.75 90 TYR A C 1
ATOM 728 O O . TYR A 1 90 ? 5.199 -6.854 -1.239 1.00 92.75 90 TYR A O 1
ATOM 736 N N . VAL A 1 91 ? 6.740 -5.895 -2.565 1.00 92.06 91 VAL A N 1
ATOM 737 C CA . VAL A 1 91 ? 5.918 -5.771 -3.770 1.00 92.06 91 VAL A CA 1
ATOM 738 C C . VAL A 1 91 ? 6.532 -6.638 -4.853 1.00 92.06 91 VAL A C 1
ATOM 740 O O . VAL A 1 91 ? 7.621 -6.350 -5.348 1.00 92.06 91 VAL A O 1
ATOM 743 N N . PHE A 1 92 ? 5.831 -7.702 -5.228 1.00 90.00 92 PHE A N 1
ATOM 744 C CA . PHE A 1 92 ? 6.305 -8.647 -6.227 1.00 90.00 92 PHE A CA 1
ATOM 745 C C . PHE A 1 92 ? 5.473 -8.572 -7.500 1.00 90.00 92 PHE A C 1
ATOM 747 O O . PHE A 1 92 ? 4.237 -8.593 -7.471 1.00 90.00 92 PHE A O 1
ATOM 754 N N . GLY A 1 93 ? 6.171 -8.570 -8.629 1.00 88.06 93 GLY A N 1
ATOM 755 C CA . GLY A 1 93 ? 5.539 -8.753 -9.919 1.00 88.06 93 GLY A CA 1
ATOM 756 C C . GLY A 1 93 ? 4.793 -7.516 -10.426 1.00 88.06 93 GLY A C 1
ATOM 757 O O . GLY A 1 93 ? 4.988 -6.383 -9.969 1.00 88.06 93 GLY A O 1
ATOM 758 N N . GLY A 1 94 ? 3.865 -7.779 -11.344 1.00 89.25 94 GLY A N 1
ATOM 759 C CA . GLY A 1 94 ? 2.987 -6.793 -11.958 1.00 89.25 94 GLY A CA 1
ATOM 760 C C . GLY A 1 94 ? 3.427 -6.392 -13.359 1.00 89.25 94 GLY A C 1
ATOM 761 O O . GLY A 1 94 ? 4.359 -6.937 -13.951 1.00 89.25 94 GLY A O 1
ATOM 762 N N . LYS A 1 95 ? 2.703 -5.435 -13.924 1.00 86.38 95 LYS A N 1
ATOM 763 C CA . LYS A 1 95 ? 3.014 -4.881 -15.240 1.00 86.38 95 LYS A CA 1
ATOM 764 C C . LYS A 1 95 ? 2.6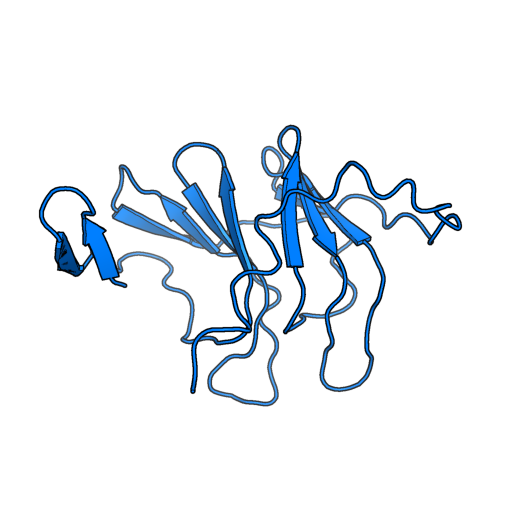27 -3.418 -15.331 1.00 86.38 95 LYS A C 1
ATOM 766 O O . LYS A 1 95 ? 1.770 -2.945 -14.585 1.00 86.38 95 LYS A O 1
ATOM 771 N N . ASN A 1 96 ? 3.217 -2.743 -16.302 1.00 82.50 96 ASN A N 1
ATOM 772 C CA . ASN A 1 96 ? 2.733 -1.468 -16.810 1.00 82.50 96 ASN A CA 1
ATOM 773 C C . ASN A 1 96 ? 2.363 -1.610 -18.302 1.00 82.50 96 ASN A C 1
ATOM 775 O O . ASN A 1 96 ? 2.242 -2.722 -18.817 1.00 82.50 96 ASN A O 1
ATOM 779 N N . ASN A 1 97 ? 2.164 -0.493 -19.008 1.00 77.88 97 ASN A N 1
ATOM 780 C CA . 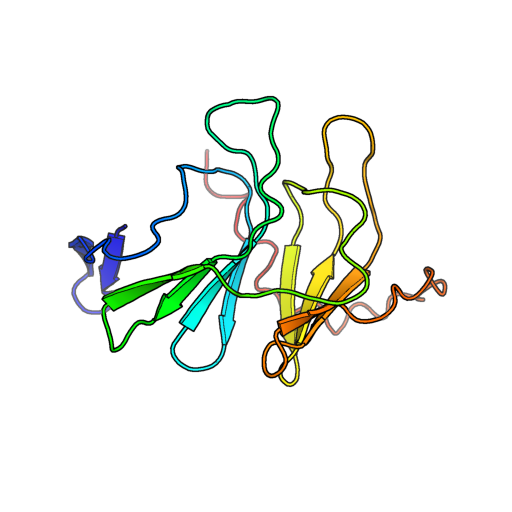ASN A 1 97 ? 1.783 -0.501 -20.428 1.00 77.88 97 ASN A CA 1
ATOM 781 C C . ASN A 1 97 ? 2.877 -1.059 -21.359 1.00 77.88 97 ASN A C 1
ATOM 783 O O . ASN A 1 97 ? 2.578 -1.388 -22.504 1.00 77.88 97 ASN A O 1
ATOM 787 N N . PHE A 1 98 ? 4.122 -1.153 -20.893 1.00 77.38 98 PHE A N 1
ATOM 788 C CA . PHE A 1 98 ? 5.286 -1.465 -21.721 1.00 77.38 98 PHE A CA 1
ATOM 789 C C . PHE A 1 98 ? 5.934 -2.804 -21.358 1.00 77.38 98 PHE A C 1
ATOM 791 O O . PHE A 1 98 ? 6.424 -3.502 -22.242 1.00 77.38 98 PHE A O 1
ATOM 798 N N . VAL A 1 99 ? 5.969 -3.157 -20.070 1.00 77.06 99 VAL A N 1
ATOM 799 C CA . VAL A 1 99 ? 6.780 -4.260 -19.545 1.00 77.06 99 VAL A CA 1
ATOM 800 C C . VAL A 1 99 ? 6.047 -4.984 -18.413 1.00 77.06 99 VAL A C 1
ATOM 802 O O . VAL A 1 99 ? 5.435 -4.359 -17.543 1.00 77.06 99 VAL A O 1
ATOM 805 N N . SER A 1 100 ? 6.148 -6.315 -18.410 1.00 80.19 100 SER A N 1
ATOM 806 C CA . SER A 1 100 ? 5.865 -7.146 -17.236 1.00 80.19 100 SER A CA 1
ATOM 807 C C . SER A 1 100 ? 7.123 -7.238 -16.382 1.00 80.19 100 SER A C 1
ATOM 809 O O . SER A 1 100 ? 8.178 -7.644 -16.870 1.00 80.19 100 SER A O 1
ATOM 811 N N . ASP A 1 101 ? 7.012 -6.868 -15.117 1.00 75.69 101 ASP A N 1
ATOM 812 C CA . ASP A 1 101 ? 8.118 -6.844 -14.172 1.00 75.69 101 ASP A CA 1
ATOM 813 C C . ASP A 1 101 ? 7.935 -8.002 -13.195 1.00 75.69 101 ASP A C 1
ATOM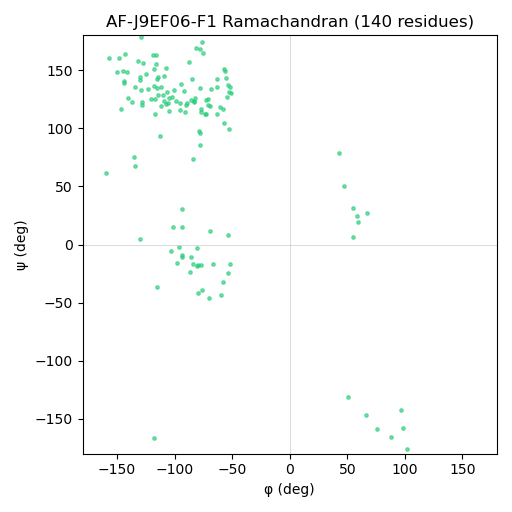 815 O O . ASP A 1 101 ? 6.906 -8.088 -12.539 1.00 75.69 101 ASP A O 1
ATOM 819 N N . LEU A 1 102 ? 8.907 -8.910 -13.120 1.00 79.38 102 LEU A N 1
ATOM 820 C CA . LEU A 1 102 ? 8.934 -10.003 -12.137 1.00 79.38 102 LEU A CA 1
ATOM 821 C C . LEU A 1 102 ? 9.883 -9.695 -10.972 1.00 79.38 102 LEU A C 1
ATOM 823 O O . LEU A 1 102 ? 10.296 -10.595 -10.243 1.00 79.38 102 LEU A O 1
ATOM 827 N N . GLY A 1 103 ? 10.291 -8.435 -10.827 1.00 82.75 103 GLY A N 1
ATOM 828 C CA . GLY 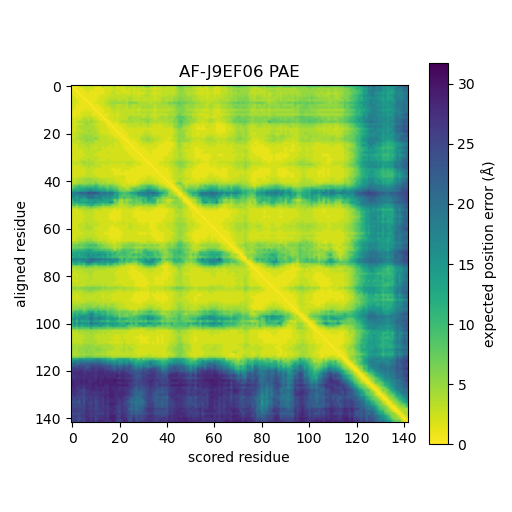A 1 103 ? 11.142 -8.007 -9.735 1.00 82.75 103 GLY A CA 1
ATOM 829 C C . GLY A 1 103 ? 10.401 -7.886 -8.405 1.00 82.75 103 GLY A C 1
ATOM 830 O O . GLY A 1 103 ? 9.169 -7.861 -8.331 1.00 82.75 103 GLY A O 1
ATOM 831 N N . LEU A 1 104 ? 11.210 -7.819 -7.352 1.00 86.75 104 LEU A N 1
ATOM 832 C CA . LEU A 1 104 ? 10.790 -7.602 -5.978 1.00 86.75 104 LEU A CA 1
ATOM 833 C C . LEU A 1 104 ? 11.283 -6.227 -5.537 1.00 86.75 104 LEU A C 1
ATOM 835 O O . LEU A 1 104 ? 12.491 -5.990 -5.495 1.00 86.75 104 LEU A O 1
ATOM 839 N N . ASP A 1 105 ? 10.349 -5.354 -5.189 1.00 90.00 105 ASP A N 1
ATOM 840 C CA . ASP A 1 105 ? 10.635 -4.042 -4.622 1.00 90.00 105 ASP A CA 1
ATOM 841 C C . ASP A 1 105 ? 10.242 -4.041 -3.148 1.00 90.00 105 ASP A C 1
ATOM 843 O O . ASP A 1 105 ? 9.293 -4.718 -2.746 1.00 90.00 105 ASP A O 1
ATOM 847 N N . VAL A 1 106 ? 11.001 -3.320 -2.327 1.00 92.44 106 VAL A N 1
ATOM 848 C CA . VAL A 1 106 ? 10.825 -3.323 -0.873 1.00 92.44 106 VAL A CA 1
ATOM 849 C C . VAL A 1 106 ? 10.724 -1.889 -0.386 1.00 92.44 106 VAL A C 1
ATOM 851 O O . VAL A 1 106 ? 11.654 -1.109 -0.569 1.00 92.44 106 VAL A O 1
ATOM 854 N N . LEU A 1 107 ? 9.601 -1.551 0.236 1.00 93.81 107 LEU A N 1
ATOM 855 C CA . LEU A 1 107 ? 9.361 -0.254 0.850 1.00 93.81 107 LEU A CA 1
ATOM 856 C C . LEU A 1 107 ? 9.444 -0.392 2.366 1.00 93.81 107 LEU A C 1
ATOM 858 O O . LEU A 1 107 ? 8.672 -1.140 2.963 1.00 93.81 107 LEU A O 1
ATOM 862 N N . ASN A 1 108 ? 10.338 0.357 3.000 1.00 94.62 108 ASN A N 1
ATOM 863 C CA . ASN A 1 108 ? 10.369 0.482 4.450 1.00 94.62 108 ASN A CA 1
ATOM 864 C C . ASN A 1 108 ? 9.253 1.440 4.907 1.00 94.62 108 ASN A C 1
ATOM 866 O O . ASN A 1 108 ? 9.266 2.623 4.564 1.00 94.62 108 ASN A O 1
ATOM 870 N N . LEU A 1 109 ? 8.290 0.925 5.674 1.00 95.12 109 LEU A N 1
ATOM 871 C CA . LEU A 1 109 ? 7.070 1.637 6.062 1.00 95.12 109 LEU A CA 1
ATOM 872 C C . LEU A 1 109 ? 7.264 2.600 7.238 1.00 95.12 109 LEU A C 1
ATOM 874 O O . LEU A 1 109 ? 6.454 3.506 7.407 1.00 95.12 109 LEU A O 1
ATOM 878 N N . GLU A 1 110 ? 8.329 2.445 8.027 1.00 93.94 110 GLU A N 1
ATOM 879 C CA . GLU A 1 110 ? 8.681 3.408 9.080 1.00 93.94 110 GLU A CA 1
ATOM 880 C C . GLU A 1 110 ? 9.317 4.669 8.503 1.00 93.94 110 GLU A C 1
ATOM 882 O O . GLU A 1 110 ? 9.066 5.779 8.967 1.00 93.94 110 GLU A O 1
ATOM 887 N N . THR A 1 111 ? 10.157 4.493 7.486 1.00 93.88 111 THR A N 1
ATOM 888 C CA . THR A 1 111 ? 10.937 5.587 6.896 1.00 93.88 111 THR A CA 1
ATOM 889 C C . THR A 1 111 ? 10.303 6.164 5.637 1.00 93.88 111 THR A C 1
ATOM 891 O O . THR A 1 111 ? 10.703 7.243 5.212 1.00 93.88 111 THR A O 1
ATOM 894 N N . GLY A 1 112 ? 9.351 5.457 5.020 1.00 92.81 112 GLY A N 1
ATOM 895 C CA . GLY A 1 112 ? 8.793 5.827 3.719 1.00 92.81 112 GLY A CA 1
ATOM 896 C C . GLY A 1 112 ? 9.812 5.709 2.583 1.00 92.81 112 GLY A C 1
ATOM 897 O O . GLY A 1 112 ? 9.727 6.444 1.605 1.00 92.81 112 GLY A O 1
ATOM 898 N N . ARG A 1 113 ? 10.815 4.828 2.699 1.00 93.56 113 ARG A N 1
ATOM 899 C CA . ARG A 1 113 ? 11.913 4.733 1.722 1.00 93.56 113 ARG A CA 1
ATOM 900 C C . ARG A 1 1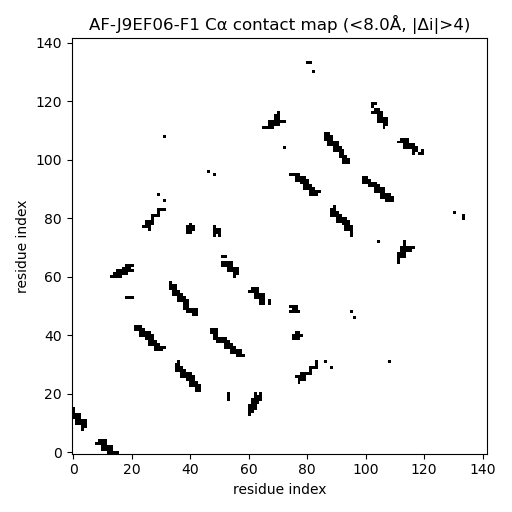13 ? 11.903 3.408 0.984 1.00 93.56 113 ARG A C 1
ATOM 902 O O . ARG A 1 113 ? 11.908 2.349 1.612 1.00 93.56 113 ARG A O 1
ATOM 909 N N . TRP A 1 114 ? 11.947 3.465 -0.342 1.00 92.44 114 TRP A N 1
ATOM 910 C CA . TRP A 1 114 ? 12.251 2.292 -1.155 1.00 92.44 114 TRP A CA 1
ATOM 911 C C . TRP A 1 114 ? 13.709 1.876 -0.957 1.00 92.44 114 TRP A C 1
ATOM 913 O O . TRP A 1 114 ? 14.622 2.708 -0.971 1.00 92.44 114 TRP A O 1
ATOM 923 N N . GLU A 1 115 ? 13.915 0.580 -0.752 1.00 90.69 115 GLU A N 1
ATOM 924 C CA . GLU A 1 115 ? 15.230 -0.038 -0.629 1.00 90.69 115 GLU A CA 1
ATOM 925 C C . GLU A 1 115 ? 15.776 -0.443 -1.999 1.00 90.69 115 GLU A C 1
ATOM 927 O O . GLU A 1 115 ? 15.016 -0.689 -2.935 1.00 90.69 115 GLU A O 1
ATOM 932 N N . ASN A 1 116 ? 17.105 -0.569 -2.089 1.00 79.69 116 ASN A N 1
ATOM 933 C CA . ASN A 1 116 ? 17.765 -0.941 -3.336 1.00 79.69 116 ASN A CA 1
ATOM 934 C C . ASN A 1 116 ? 17.195 -2.246 -3.892 1.00 79.69 116 ASN A C 1
ATOM 936 O O . ASN A 1 116 ? 17.191 -3.278 -3.200 1.00 79.69 116 ASN A O 1
ATOM 940 N N . ARG A 1 117 ? 16.779 -2.221 -5.160 1.00 71.62 117 ARG A N 1
ATOM 941 C CA . ARG A 1 117 ? 16.203 -3.400 -5.806 1.00 71.62 117 ARG A CA 1
ATOM 942 C C . ARG A 1 117 ? 17.229 -4.529 -5.814 1.00 71.62 117 ARG A C 1
ATOM 944 O O . ARG A 1 117 ? 18.289 -4.448 -6.442 1.00 71.62 117 ARG A O 1
ATOM 951 N N . LYS A 1 118 ? 16.901 -5.641 -5.157 1.00 65.44 118 LYS A N 1
ATOM 952 C CA . LYS A 1 118 ? 17.717 -6.852 -5.265 1.00 65.44 118 LYS A CA 1
ATOM 953 C C . LYS A 1 118 ? 17.512 -7.429 -6.664 1.00 65.44 118 LYS A C 1
ATOM 955 O O . LYS A 1 118 ? 16.391 -7.763 -7.044 1.00 65.44 118 LYS A O 1
ATOM 960 N N . LYS A 1 119 ? 18.591 -7.548 -7.446 1.00 55.78 119 LYS A N 1
ATOM 961 C CA . LYS A 1 119 ? 18.559 -8.324 -8.697 1.00 55.78 119 LYS A CA 1
ATOM 962 C C . LYS A 1 119 ? 18.085 -9.742 -8.367 1.00 55.78 119 LYS A C 1
ATOM 964 O O . LYS A 1 119 ? 18.461 -10.232 -7.299 1.00 55.78 119 LYS A O 1
ATOM 969 N N . PRO A 1 120 ? 17.293 -10.397 -9.234 1.00 50.56 120 PRO A N 1
ATOM 970 C CA . PRO A 1 120 ? 16.854 -11.758 -8.978 1.00 50.56 120 PRO A CA 1
ATOM 971 C C . PRO A 1 120 ? 18.085 -12.649 -8.799 1.00 50.56 120 PRO A C 1
ATOM 973 O O . PRO A 1 120 ? 18.794 -12.969 -9.750 1.00 50.56 120 PRO A O 1
ATOM 976 N N . VAL A 1 121 ? 18.358 -13.010 -7.548 1.00 45.28 121 VAL A N 1
ATOM 977 C CA . VAL A 1 121 ? 19.114 -14.210 -7.227 1.00 45.28 121 VAL A CA 1
ATOM 978 C C . VAL A 1 121 ? 18.130 -15.326 -7.520 1.00 45.28 121 VAL A C 1
ATOM 980 O O . VAL A 1 121 ? 17.001 -15.265 -7.046 1.00 45.28 121 VAL A O 1
ATOM 983 N N . THR A 1 122 ? 18.495 -16.280 -8.366 1.00 42.59 122 THR A N 1
ATOM 984 C CA . THR A 1 122 ? 17.646 -17.422 -8.705 1.00 42.59 122 THR A CA 1
ATOM 985 C C . THR A 1 122 ? 17.199 -18.109 -7.414 1.00 42.59 122 THR A C 1
ATOM 987 O O . THR A 1 122 ? 17.969 -18.849 -6.804 1.00 42.59 122 THR A O 1
ATOM 990 N N . PHE A 1 123 ? 15.981 -17.827 -6.953 1.00 39.47 123 PHE A N 1
ATOM 991 C CA . PHE A 1 123 ? 15.423 -18.485 -5.785 1.00 39.47 123 PHE A CA 1
ATOM 992 C C . PHE A 1 123 ? 15.064 -19.906 -6.220 1.00 39.47 123 PHE A C 1
ATOM 994 O O . PHE A 1 123 ? 14.185 -20.096 -7.061 1.00 39.47 123 PHE A O 1
ATOM 1001 N N . HIS A 1 124 ? 15.776 -20.902 -5.687 1.00 39.59 124 HIS A N 1
ATOM 1002 C CA . HIS A 1 124 ? 15.207 -22.242 -5.599 1.00 39.59 124 HIS A CA 1
ATOM 1003 C C . HIS A 1 124 ? 14.004 -22.100 -4.673 1.00 39.59 124 HIS A C 1
ATOM 1005 O O . HIS A 1 124 ? 14.147 -21.696 -3.521 1.00 39.59 124 HIS A O 1
ATOM 1011 N N . VAL A 1 125 ? 12.815 -22.269 -5.238 1.00 41.50 125 VAL A N 1
ATOM 1012 C CA . VAL A 1 125 ? 11.565 -22.048 -4.522 1.00 41.50 125 VAL A CA 1
ATOM 1013 C C . VAL A 1 125 ? 11.341 -23.264 -3.631 1.00 41.50 125 VAL A C 1
ATOM 1015 O O . VAL A 1 125 ? 10.825 -24.276 -4.097 1.00 41.50 125 VAL A O 1
ATOM 1018 N N . ASP A 1 126 ? 11.736 -23.181 -2.364 1.00 33.38 126 ASP A N 1
ATOM 1019 C CA . ASP A 1 126 ? 11.130 -24.029 -1.341 1.00 33.38 126 ASP A CA 1
ATOM 1020 C C . ASP A 1 126 ? 9.724 -23.469 -1.104 1.00 33.38 126 ASP A C 1
ATOM 1022 O O . ASP A 1 126 ? 9.538 -22.328 -0.681 1.00 33.38 126 ASP A O 1
ATOM 1026 N N . VAL A 1 127 ? 8.718 -24.252 -1.487 1.00 41.97 127 VAL A N 1
ATOM 1027 C CA . VAL A 1 127 ? 7.308 -23.853 -1.661 1.00 41.97 127 VAL A CA 1
ATOM 1028 C C . VAL A 1 127 ? 6.601 -23.531 -0.324 1.00 41.97 127 VAL A C 1
ATOM 1030 O O . VAL A 1 127 ? 5.388 -23.369 -0.277 1.00 41.97 127 VAL A O 1
ATOM 1033 N N . GLU A 1 128 ? 7.325 -23.397 0.788 1.00 36.22 128 GLU A N 1
ATOM 1034 C CA . GLU A 1 128 ? 6.727 -23.378 2.130 1.00 36.22 128 GLU A CA 1
ATOM 1035 C C . GLU A 1 128 ? 6.398 -21.989 2.695 1.00 36.22 128 GLU A C 1
ATOM 1037 O O . GLU A 1 128 ? 5.673 -21.905 3.683 1.00 36.22 128 GLU A O 1
ATOM 1042 N N . ILE A 1 129 ? 6.847 -20.883 2.087 1.00 41.62 129 ILE A N 1
ATOM 1043 C CA . ILE A 1 129 ? 6.558 -19.533 2.615 1.00 41.62 129 ILE A CA 1
ATOM 1044 C C . ILE A 1 129 ? 6.113 -18.582 1.500 1.00 41.62 129 ILE A C 1
ATOM 1046 O O . ILE A 1 129 ? 6.776 -17.605 1.162 1.00 41.62 129 ILE A O 1
ATOM 1050 N N . ILE A 1 130 ? 4.938 -18.853 0.936 1.00 44.56 130 ILE A N 1
ATOM 1051 C CA . ILE A 1 130 ? 4.100 -17.803 0.353 1.00 44.56 130 ILE A CA 1
ATOM 1052 C C . ILE A 1 130 ? 2.969 -17.596 1.362 1.00 44.56 130 ILE A C 1
ATOM 1054 O O . ILE A 1 130 ? 2.190 -18.529 1.565 1.00 44.56 130 ILE A O 1
ATOM 1058 N N . PRO A 1 131 ? 2.842 -16.429 2.024 1.00 39.62 131 PRO A N 1
ATOM 1059 C CA . PRO A 1 131 ? 1.639 -16.162 2.789 1.00 39.62 131 PRO A CA 1
ATOM 1060 C C . PRO A 1 131 ? 0.455 -16.261 1.822 1.00 39.62 131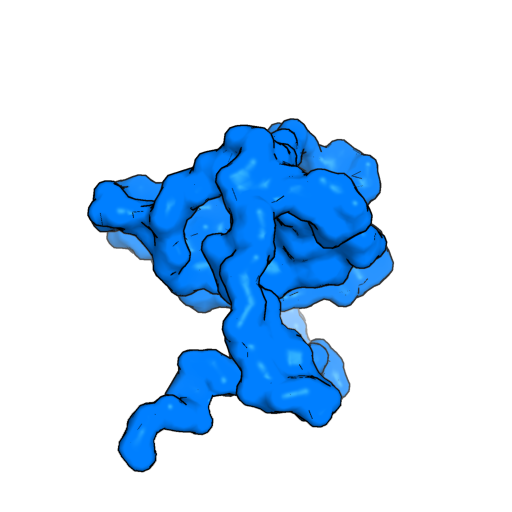 PRO A C 1
ATOM 1062 O O . PRO A 1 131 ? 0.352 -15.503 0.859 1.00 39.62 131 PRO A O 1
ATOM 1065 N N . LEU A 1 132 ? -0.419 -17.231 2.093 1.00 37.84 132 LEU A N 1
ATOM 1066 C CA . LEU A 1 132 ? -1.642 -17.623 1.376 1.00 37.84 132 LEU A CA 1
ATOM 1067 C C . LEU A 1 132 ? -2.659 -16.487 1.129 1.00 37.84 132 LEU A C 1
ATOM 1069 O O . LEU A 1 132 ? -3.762 -16.731 0.650 1.00 37.84 132 LEU A O 1
ATOM 1073 N N . VAL A 1 133 ? -2.307 -15.239 1.423 1.00 42.62 133 VAL A N 1
ATOM 1074 C CA . VAL A 1 133 ? -3.183 -14.071 1.324 1.00 42.62 133 VAL A CA 1
ATOM 1075 C C . VAL A 1 133 ? -3.303 -13.568 -0.126 1.00 42.62 133 VAL A C 1
ATOM 1077 O O . VAL A 1 133 ? -4.252 -12.870 -0.462 1.00 42.62 133 VAL A O 1
ATOM 1080 N N . CYS A 1 134 ? -2.395 -13.958 -1.027 1.00 43.09 134 CYS A N 1
ATOM 1081 C CA . CYS A 1 134 ? -2.306 -13.362 -2.367 1.00 43.09 134 CYS A CA 1
ATOM 1082 C C . CYS A 1 134 ? -3.033 -14.114 -3.498 1.00 43.09 134 CYS A C 1
ATOM 1084 O O . CYS A 1 134 ? -3.024 -13.633 -4.629 1.00 43.09 134 CYS A O 1
ATOM 1086 N N . PHE A 1 135 ? -3.662 -15.267 -3.238 1.00 38.34 135 PHE A N 1
ATOM 1087 C CA . PHE A 1 135 ? -4.322 -16.065 -4.289 1.00 38.34 135 PHE A CA 1
ATOM 1088 C C . PHE A 1 135 ? -5.855 -15.955 -4.330 1.00 38.34 135 PHE A C 1
ATOM 1090 O O . PHE A 1 135 ? -6.469 -16.467 -5.264 1.00 38.34 135 PHE A O 1
ATOM 1097 N N . TYR A 1 136 ? -6.497 -15.269 -3.379 1.00 29.61 136 TYR A N 1
ATOM 1098 C CA . TYR A 1 136 ? -7.962 -15.324 -3.266 1.00 29.61 136 TYR A CA 1
ATOM 1099 C C . TYR A 1 136 ? -8.755 -14.428 -4.230 1.00 29.61 136 TYR A C 1
ATOM 1101 O O . TYR A 1 136 ? -9.977 -14.536 -4.267 1.00 29.61 136 TYR A O 1
ATOM 1109 N N . THR A 1 137 ? -8.129 -13.609 -5.079 1.00 32.59 137 THR A N 1
ATOM 1110 C CA . THR A 1 137 ? -8.887 -12.698 -5.964 1.00 32.59 137 THR A CA 1
ATOM 1111 C C . THR A 1 137 ? -9.194 -13.235 -7.368 1.00 32.59 137 THR A C 1
ATOM 1113 O O . THR A 1 137 ? -9.582 -12.447 -8.227 1.00 32.59 137 THR A O 1
ATOM 1116 N N . PHE A 1 138 ? -9.064 -14.544 -7.638 1.00 31.84 138 PHE A N 1
ATOM 1117 C CA . PHE A 1 138 ? -9.371 -15.095 -8.975 1.00 31.84 138 PHE A CA 1
ATOM 1118 C C . PHE A 1 138 ? -10.292 -16.321 -9.062 1.00 31.84 138 PHE A C 1
ATOM 1120 O O . PHE A 1 138 ? -10.554 -16.768 -10.174 1.00 31.84 138 PHE A O 1
ATOM 1127 N N . TYR A 1 139 ? -10.880 -16.816 -7.971 1.00 31.00 139 TYR A N 1
ATOM 1128 C CA . TYR A 1 139 ? -11.873 -17.898 -8.062 1.00 31.00 139 TYR A CA 1
ATOM 1129 C C . TYR A 1 139 ? -13.082 -17.629 -7.176 1.00 31.00 139 TYR A C 1
ATOM 1131 O O . TYR A 1 139 ? -13.213 -18.220 -6.116 1.00 31.00 139 TYR A O 1
ATOM 1139 N N . LEU A 1 140 ? -13.954 -16.720 -7.610 1.00 33.25 140 LEU A N 1
ATOM 1140 C CA . LEU A 1 140 ? -15.369 -16.689 -7.220 1.00 33.25 140 LEU A CA 1
ATOM 1141 C C . LEU A 1 140 ? -16.153 -15.867 -8.257 1.00 33.25 140 LEU A C 1
ATOM 1143 O O . LEU A 1 140 ? -16.716 -14.826 -7.947 1.00 33.25 140 LEU A O 1
ATOM 1147 N N . LEU A 1 141 ? -16.158 -16.320 -9.513 1.00 33.44 141 LEU A N 1
ATOM 1148 C CA . LEU A 1 141 ? -17.234 -16.028 -10.463 1.00 33.44 141 LEU A CA 1
ATOM 1149 C C . LEU A 1 141 ? -17.409 -17.237 -11.397 1.00 33.44 141 LEU A C 1
ATOM 1151 O O . LEU A 1 141 ? -16.516 -17.530 -12.190 1.00 33.44 141 LEU A O 1
ATOM 1155 N N . GLN A 1 142 ? -18.606 -17.826 -11.280 1.00 38.00 142 GLN A N 1
ATOM 1156 C CA . GLN A 1 142 ? -19.203 -18.994 -11.953 1.00 38.00 142 GLN A CA 1
ATOM 1157 C C . GLN A 1 142 ? -18.810 -20.376 -11.431 1.00 38.00 142 GLN A C 1
ATOM 1159 O O . GLN A 1 142 ? -17.690 -20.849 -11.705 1.00 38.00 142 GLN A O 1
#

pLDDT: mean 81.02, std 20.5, range [29.61, 97.81]

Secondary structure (DSSP, 8-state):
-EEEETTTTEEEEPP--BSPPPPEES-EEEEETTEEEEE--EESSTT------EEEETTTTEEEE---EES--SS--BS-EEEEETTEEEEE--B-SS-B---EEEEETTTTEEPPPPP-------TT---GGGSTTSS---

Sequence (142 aa):
MFCFDPEEEIWSVIPCVGEIPYGRTRHTAVVFNDMMIVYGGRGDNLANFPETIFAYNFTKSRWYEMIIEGELPANGREFHTACVINEKMYVFGGKNNFVSDLGLDVLNLETGRWENRKKPVTFHVDVEIIPLVCFYTFYLLQ

Foldseek 3Di:
DWDADPVVRDIDDQDEADPHDADFPQWEWEDDDQWIKIFWGAHPPRQAIDLWIKIQGNVVSYIDTDDAEEDRDPGGFGNWYWYDDDQKIWIAWGDHPPDTDRWIWIARNVVNYIDDTDDDPPDPDPPPDDPPPGPPPPPDDD

Organism: Wuchereria bancrofti (NCBI:txid6293)

Mean predicted aligned error: 8.86 Å

Radius of gyration: 15.98 Å; Cα contacts (8 Å, |Δi|>4): 283; chains: 1; bounding box: 43×38×36 Å

Nearest PDB structures (foldseek):
  9d8p-assembly1_A  TM=9.082E-01  e=9.518E-09  Homo sapiens
  5a10-assembly1_A  TM=8.688E-01  e=5.936E-08  Thlaspi arvense
  5gqt-assembly1_A  TM=8.361E-01  e=6.099E-07  Arabidopsis thaliana
  5gq0-assembly1_B  TM=8.008E-01  e=8.992E-07  Arabidopsis thaliana
  5gq0-assembly1_A  TM=7.862E-01  e=1.566E-06  Arabidopsis thaliana

InterPro domains:
  IPR015915 Kelch-type beta-propeller [G3DSA:2.120.10.80] (1-127)
  IPR015915 Kelch-type beta-propeller [SSF117281] (2-118)

Solvent-accessible surface area (backbone atoms only — not comparable to full-atom values): 8518 Å² total; per-residue (Å²): 97,75,47,75,42,84,90,78,72,43,78,43,82,45,73,82,40,74,51,64,77,75,67,64,45,55,45,37,71,42,73,58,91,66,25,43,37,36,43,38,4,38,32,84,58,83,88,46,43,41,70,67,39,34,32,37,30,62,91,76,44,32,31,34,67,56,76,71,47,67,58,65,71,96,62,34,31,25,69,36,46,62,48,72,58,89,68,23,38,40,37,38,44,24,28,48,100,86,49,78,41,82,54,52,44,40,34,33,66,86,77,31,29,30,42,81,69,60,72,88,66,88,71,81,78,73,86,82,80,66,79,81,80,78,68,74,89,78,80,87,80,136